Protein AF-A0A5N6P487-F1 (afdb_monomer_lite)

InterPro domains:
  IPR011032 GroES-like superfamily [SSF50129] (4-76)
  IPR041694 Oxidoreductase, N-terminal domain [PF16884] (7-76)
  IPR045010 Medium-chain dehydrogenase/reductase [PTHR43205] (4-76)

Foldseek 3Di:
DDKDWDWDWFQAAQDDDDDDPVRIDTDGPDIDDPDDPPPDPDDDDDDPDDDDDPVLNVLSHQDDPDPDHHDDGPDDDDPD

Structure (mmCIF, N/CA/C/O backbone):
data_AF-A0A5N6P487-F1
#
_entry.id   AF-A0A5N6P487-F1
#
loop_
_atom_site.group_PDB
_atom_site.id
_atom_site.type_symbol
_atom_site.label_atom_id
_atom_site.label_alt_id
_atom_site.label_comp_id
_atom_site.label_asym_id
_atom_site.label_entity_id
_atom_site.label_seq_id
_atom_site.pdbx_PDB_ins_code
_atom_site.Cartn_x
_atom_site.Cartn_y
_atom_site.Cartn_z
_atom_site.occupancy
_atom_site.B_iso_or_equiv
_atom_site.auth_seq_id
_atom_site.auth_comp_id
_atom_site.auth_asym_id
_atom_site.auth_atom_id
_atom_site.pdbx_PDB_model_num
ATOM 1 N N . MET A 1 1 ? -12.286 12.506 21.513 1.00 62.75 1 MET A N 1
ATOM 2 C CA . MET A 1 1 ? -11.941 12.325 20.085 1.00 62.75 1 MET A CA 1
ATOM 3 C C . MET A 1 1 ? -10.964 11.168 19.997 1.00 62.75 1 MET A C 1
ATOM 5 O O . MET A 1 1 ? -10.073 11.115 20.836 1.00 62.75 1 MET A O 1
ATOM 9 N N . ALA A 1 2 ? -11.170 10.216 19.087 1.00 87.19 2 ALA A N 1
ATOM 10 C CA . ALA A 1 2 ? -10.318 9.033 18.986 1.00 87.19 2 ALA A CA 1
ATOM 11 C C . ALA A 1 2 ? -9.280 9.240 17.877 1.00 87.19 2 ALA A C 1
ATOM 13 O O . ALA A 1 2 ? -9.617 9.251 16.695 1.00 87.19 2 ALA A O 1
ATOM 14 N N . GLU A 1 3 ? -8.029 9.430 18.281 1.00 94.38 3 GLU A N 1
ATOM 15 C CA . GLU A 1 3 ? -6.873 9.379 17.393 1.00 94.38 3 GLU A CA 1
ATOM 16 C C . GLU A 1 3 ? -6.224 8.002 17.526 1.00 94.38 3 GLU A C 1
ATOM 18 O O . GLU A 1 3 ? -6.031 7.493 18.633 1.00 94.38 3 GLU A O 1
ATOM 23 N N . VAL A 1 4 ? -5.916 7.374 16.395 1.00 95.88 4 VAL A N 1
ATOM 24 C CA . VAL A 1 4 ? -5.332 6.029 16.364 1.00 95.88 4 VAL A CA 1
ATOM 25 C C . VAL A 1 4 ? -4.114 5.989 15.457 1.00 95.88 4 VAL A C 1
ATOM 27 O O . VAL A 1 4 ? -3.989 6.787 14.531 1.00 95.88 4 VAL A O 1
ATOM 30 N N . LYS A 1 5 ? -3.212 5.031 15.696 1.00 96.75 5 LYS A N 1
ATOM 31 C CA . LYS A 1 5 ? -2.075 4.786 14.799 1.00 96.75 5 LYS A CA 1
ATOM 32 C C . LYS A 1 5 ? -2.570 4.307 13.435 1.00 96.75 5 LYS A C 1
ATOM 34 O O . LYS A 1 5 ? -3.358 3.365 13.361 1.00 96.75 5 LYS A O 1
ATOM 39 N N . ASN A 1 6 ? -2.039 4.897 12.373 1.00 95.94 6 ASN A N 1
ATOM 40 C CA . ASN A 1 6 ? -2.331 4.554 10.988 1.00 95.94 6 ASN A CA 1
ATOM 41 C C . ASN A 1 6 ? -1.031 4.167 10.285 1.00 95.94 6 ASN A C 1
ATOM 43 O O . ASN A 1 6 ? -0.268 5.044 9.898 1.00 95.94 6 ASN A O 1
ATOM 47 N N . LYS A 1 7 ? -0.743 2.869 10.156 1.00 96.25 7 LYS A N 1
ATOM 48 C CA . LYS A 1 7 ? 0.473 2.410 9.470 1.00 96.25 7 LYS A CA 1
ATOM 49 C C . LYS A 1 7 ? 0.308 2.561 7.961 1.00 96.25 7 LYS A C 1
ATOM 51 O O . LYS A 1 7 ? -0.749 2.233 7.432 1.00 96.25 7 LYS A O 1
ATOM 56 N N . GLN A 1 8 ? 1.355 3.005 7.278 1.00 96.00 8 GLN A N 1
ATOM 57 C CA . GLN A 1 8 ? 1.313 3.313 5.849 1.00 96.00 8 GLN A CA 1
ATOM 58 C C . GLN A 1 8 ? 2.473 2.636 5.119 1.00 96.00 8 GLN A C 1
ATOM 60 O O . GLN A 1 8 ? 3.575 2.545 5.659 1.00 96.00 8 GLN A O 1
ATOM 65 N N . ILE A 1 9 ? 2.219 2.178 3.892 1.00 95.81 9 ILE A N 1
ATOM 66 C CA . ILE A 1 9 ? 3.255 1.771 2.939 1.00 95.81 9 ILE A CA 1
ATOM 67 C C . ILE A 1 9 ? 3.348 2.871 1.886 1.00 95.81 9 ILE A C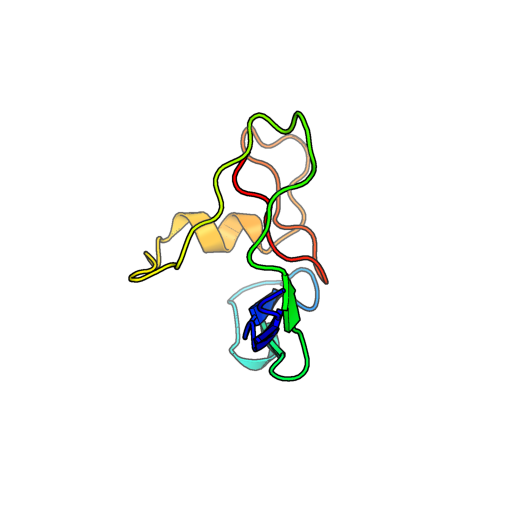 1
ATOM 69 O O . ILE A 1 9 ? 2.369 3.145 1.197 1.00 95.81 9 ILE A O 1
ATOM 73 N N . ILE A 1 10 ? 4.509 3.514 1.793 1.00 96.31 10 ILE A N 1
ATOM 74 C CA . ILE A 1 10 ? 4.733 4.674 0.925 1.00 96.31 10 ILE A CA 1
ATOM 75 C C . ILE A 1 10 ? 5.751 4.316 -0.153 1.00 96.31 10 ILE A C 1
ATOM 77 O O . ILE A 1 10 ? 6.825 3.799 0.154 1.00 96.31 10 ILE A O 1
ATOM 81 N N . LEU A 1 11 ? 5.445 4.636 -1.410 1.00 96.94 11 LEU A N 1
ATOM 82 C CA . LEU A 1 11 ? 6.421 4.603 -2.498 1.00 96.94 11 LEU A CA 1
ATOM 83 C C . LEU A 1 11 ? 7.422 5.748 -2.305 1.00 96.94 11 LEU A C 1
ATOM 85 O O . LEU A 1 11 ? 7.025 6.909 -2.322 1.00 96.94 11 LEU A O 1
ATOM 89 N N . LYS A 1 12 ? 8.712 5.459 -2.119 1.00 96.56 12 LYS A N 1
ATOM 90 C CA . LYS A 1 12 ? 9.706 6.502 -1.796 1.00 96.56 12 LYS A CA 1
ATOM 91 C C . LYS A 1 12 ? 10.106 7.363 -2.991 1.00 96.56 12 LYS A C 1
ATOM 93 O O . LYS A 1 12 ? 10.417 8.534 -2.823 1.00 96.56 12 LYS A O 1
ATOM 98 N N . HIS A 1 13 ? 10.167 6.759 -4.168 1.00 96.19 13 HIS A N 1
ATOM 99 C CA . HIS A 1 13 ? 10.629 7.371 -5.410 1.00 96.19 13 HIS A CA 1
ATOM 100 C C . HIS A 1 13 ? 10.068 6.577 -6.589 1.00 96.19 13 HIS A C 1
ATOM 102 O O . HIS A 1 13 ? 9.638 5.436 -6.413 1.00 96.19 13 HIS A O 1
ATOM 108 N N . TYR A 1 14 ? 10.074 7.167 -7.783 1.00 96.81 14 TYR A N 1
ATOM 109 C CA . TYR A 1 14 ? 9.759 6.416 -8.992 1.00 96.81 14 TYR A CA 1
ATOM 110 C C . TYR A 1 14 ? 10.792 5.316 -9.229 1.00 96.81 14 TYR A C 1
ATOM 112 O O . TYR A 1 14 ? 11.994 5.534 -9.057 1.00 96.81 14 TYR A O 1
ATOM 120 N N . ILE A 1 15 ? 10.321 4.140 -9.636 1.00 95.62 15 ILE A N 1
ATOM 121 C CA . ILE A 1 15 ? 11.187 2.988 -9.883 1.00 95.62 15 ILE A CA 1
ATOM 122 C C . ILE A 1 15 ? 11.623 2.927 -11.347 1.00 95.62 15 ILE A C 1
ATOM 124 O O . ILE A 1 15 ? 10.850 3.232 -12.259 1.00 95.62 15 ILE A O 1
ATOM 128 N N . ASN A 1 16 ? 12.841 2.42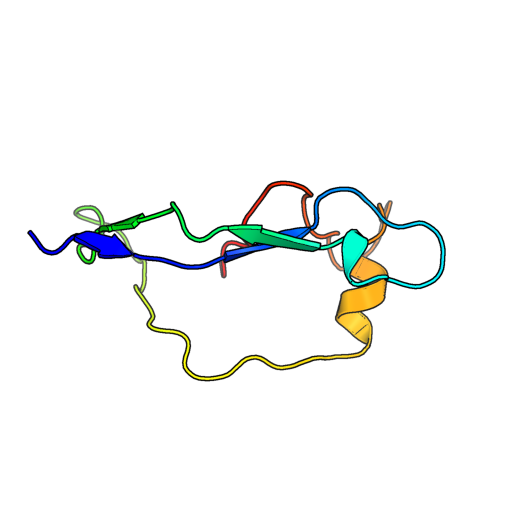9 -11.562 1.00 91.94 16 ASN A N 1
ATOM 129 C CA . ASN A 1 16 ? 13.349 2.022 -12.868 1.00 91.94 16 ASN A CA 1
ATOM 130 C C . ASN A 1 16 ? 13.537 0.500 -12.887 1.00 91.94 16 ASN A C 1
ATOM 132 O O . ASN A 1 16 ? 14.309 -0.051 -12.102 1.00 91.94 16 ASN A O 1
ATOM 136 N N . GLY A 1 17 ? 12.842 -0.187 -13.797 1.00 91.06 17 GLY A N 1
ATOM 137 C CA . GLY A 1 17 ? 12.903 -1.644 -13.915 1.00 91.06 17 GLY A CA 1
ATOM 138 C C . GLY A 1 17 ? 11.912 -2.368 -13.000 1.00 91.06 17 GLY A C 1
ATOM 139 O O . GLY A 1 17 ? 10.710 -2.090 -13.043 1.00 91.06 17 GLY A O 1
ATOM 140 N N . SER A 1 18 ? 12.389 -3.368 -12.260 1.00 93.69 18 SER A N 1
ATOM 141 C CA . SER A 1 18 ? 11.558 -4.197 -11.376 1.00 93.69 18 SER A CA 1
ATOM 142 C C . SER A 1 18 ? 11.491 -3.609 -9.962 1.00 93.69 18 SER A C 1
ATOM 144 O O . SER A 1 18 ? 12.532 -3.182 -9.459 1.00 93.69 18 SER A O 1
ATOM 146 N N . PRO A 1 19 ? 10.313 -3.621 -9.306 1.00 95.56 19 PRO A N 1
ATOM 147 C CA . PRO A 1 19 ? 10.160 -3.104 -7.950 1.00 95.56 19 PRO A CA 1
ATOM 148 C C . PRO A 1 19 ? 10.946 -3.943 -6.942 1.00 95.56 19 PRO A C 1
ATOM 150 O O . PRO A 1 19 ? 11.025 -5.170 -7.054 1.00 95.56 19 PRO A O 1
ATOM 153 N N . LYS A 1 20 ? 11.485 -3.278 -5.926 1.00 96.75 20 LYS A N 1
ATOM 154 C CA . LYS A 1 20 ? 12.157 -3.878 -4.774 1.00 96.75 20 LYS A CA 1
ATOM 155 C C . LYS A 1 20 ? 11.428 -3.489 -3.496 1.00 96.75 20 LYS A C 1
ATOM 157 O O . LYS A 1 20 ? 10.810 -2.432 -3.408 1.00 96.75 20 LYS A O 1
ATOM 162 N N . GLU A 1 21 ? 11.568 -4.308 -2.457 1.00 96.81 21 GLU A N 1
ATOM 163 C CA . GLU A 1 21 ? 11.054 -3.967 -1.124 1.00 96.81 21 GLU A CA 1
ATOM 164 C C . GLU A 1 21 ? 11.623 -2.629 -0.630 1.00 96.81 21 GLU A C 1
ATOM 166 O O . GLU A 1 21 ? 10.902 -1.801 -0.078 1.00 96.81 21 GLU A O 1
ATOM 171 N N . SER A 1 22 ? 12.896 -2.366 -0.943 1.00 96.75 22 SER A N 1
ATOM 172 C CA . SER A 1 22 ? 13.580 -1.113 -0.635 1.00 96.75 22 SER A CA 1
ATOM 173 C C . SER A 1 22 ? 12.998 0.115 -1.327 1.00 96.75 22 SER A C 1
ATOM 175 O O . SER A 1 22 ? 13.434 1.212 -0.998 1.00 96.75 22 SER A O 1
ATOM 177 N N . ASP A 1 23 ? 12.080 -0.017 -2.281 1.00 97.19 23 ASP A N 1
ATOM 178 C CA . ASP A 1 23 ? 11.435 1.127 -2.938 1.00 97.19 23 ASP A CA 1
ATOM 179 C C . ASP A 1 23 ? 10.230 1.623 -2.129 1.00 97.19 23 ASP A C 1
ATOM 181 O O . ASP A 1 23 ? 9.788 2.765 -2.281 1.00 97.19 23 ASP A O 1
ATOM 185 N N . MET A 1 24 ? 9.752 0.791 -1.204 1.00 96.31 24 MET A N 1
ATOM 186 C CA . MET A 1 24 ? 8.652 1.074 -0.296 1.00 96.31 24 MET A CA 1
ATOM 187 C C . MET A 1 24 ? 9.170 1.418 1.105 1.00 96.31 24 MET A C 1
ATOM 189 O O . MET A 1 24 ? 10.258 1.015 1.522 1.00 96.31 24 MET A O 1
ATOM 193 N N . LEU A 1 25 ? 8.389 2.202 1.842 1.00 96.88 25 LEU A N 1
ATOM 194 C CA . LEU A 1 25 ? 8.660 2.587 3.222 1.00 96.88 25 LEU A CA 1
ATOM 195 C C . LEU A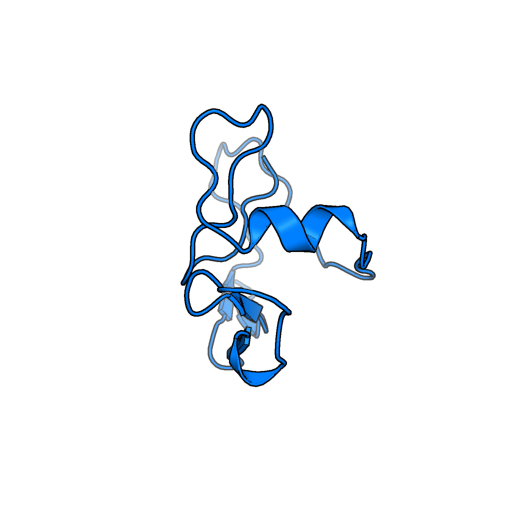 1 25 ? 7.466 2.241 4.102 1.00 96.88 25 LEU A C 1
ATOM 197 O O . LEU A 1 25 ? 6.365 2.731 3.863 1.00 96.88 25 LEU A O 1
ATOM 201 N N . LEU A 1 26 ? 7.706 1.455 5.152 1.00 96.81 26 LEU A N 1
ATOM 202 C CA . LEU A 1 26 ? 6.741 1.261 6.227 1.00 96.81 26 LEU A CA 1
ATOM 203 C C . LEU A 1 26 ? 6.851 2.414 7.230 1.00 96.81 26 LEU A C 1
ATOM 205 O O . LEU A 1 26 ? 7.833 2.523 7.963 1.00 96.81 26 LEU A O 1
ATOM 209 N N . VAL A 1 27 ? 5.816 3.246 7.295 1.00 96.69 27 VAL A N 1
ATOM 210 C CA . VAL A 1 27 ? 5.685 4.316 8.288 1.00 96.69 27 VAL A CA 1
ATOM 211 C C . VAL A 1 27 ? 4.728 3.863 9.386 1.00 96.69 27 VAL A C 1
ATOM 213 O O . VAL A 1 27 ? 3.587 3.487 9.119 1.00 96.69 27 VAL A O 1
ATOM 216 N N . THR A 1 28 ? 5.188 3.879 10.639 1.00 96.19 28 THR A N 1
ATOM 217 C CA . THR A 1 28 ? 4.397 3.446 11.810 1.00 96.19 28 THR A CA 1
ATOM 218 C C . THR A 1 28 ? 4.109 4.558 12.815 1.00 96.19 28 THR A C 1
ATOM 220 O O . THR A 1 28 ? 3.416 4.315 13.804 1.00 96.19 28 THR A O 1
ATOM 223 N N . SER A 1 29 ? 4.688 5.742 12.611 1.00 94.81 29 SER A N 1
ATOM 224 C CA . SER A 1 29 ? 4.565 6.909 13.494 1.00 94.81 29 SER A CA 1
ATOM 225 C C . SER A 1 29 ? 3.330 7.761 13.206 1.00 94.81 29 SER A C 1
ATOM 227 O O . SER A 1 29 ? 2.958 8.580 14.038 1.00 94.81 29 SER A O 1
ATOM 229 N N . THR A 1 30 ? 2.688 7.568 12.056 1.00 94.25 30 THR A N 1
ATOM 230 C CA . THR A 1 30 ? 1.511 8.318 11.618 1.00 94.25 30 THR A CA 1
ATOM 231 C C . THR A 1 30 ? 0.261 7.953 12.415 1.00 94.25 30 THR A C 1
ATOM 233 O O . THR A 1 30 ? 0.037 6.791 12.773 1.00 94.25 30 THR A O 1
ATOM 236 N N . SER A 1 31 ? -0.581 8.952 12.659 1.00 94.75 31 SER A N 1
ATOM 237 C CA . SER A 1 31 ? -1.884 8.829 13.307 1.00 94.75 31 SER A CA 1
ATOM 238 C C . SER A 1 31 ? -2.994 9.397 12.422 1.00 94.75 31 SER A C 1
ATOM 240 O O . SER A 1 31 ? -2.740 10.139 11.473 1.00 94.75 31 SER A O 1
ATOM 242 N N . ILE A 1 32 ? -4.233 8.991 12.690 1.00 93.94 32 ILE A N 1
ATOM 243 C CA . ILE A 1 32 ? -5.429 9.489 12.006 1.00 93.94 32 ILE A CA 1
ATOM 244 C C . ILE A 1 32 ? -6.529 9.787 13.023 1.00 93.94 32 ILE A C 1
ATOM 246 O O . ILE A 1 32 ? -6.731 9.029 13.977 1.00 93.94 32 ILE A O 1
ATOM 250 N N . ASN A 1 33 ? -7.247 10.888 12.803 1.00 93.38 33 ASN A N 1
ATOM 251 C CA . ASN A 1 33 ? -8.462 11.208 13.539 1.00 93.38 33 ASN A CA 1
ATOM 252 C C . ASN A 1 33 ? -9.635 10.420 12.944 1.00 93.38 33 ASN A C 1
ATOM 254 O O . ASN A 1 33 ? -9.832 10.426 11.731 1.00 93.38 33 ASN A O 1
ATOM 258 N N . LEU A 1 34 ? -10.409 9.744 13.794 1.00 93.25 34 LEU A N 1
ATOM 259 C CA . LEU A 1 34 ? -11.547 8.943 13.340 1.00 93.25 34 LEU A CA 1
ATOM 260 C C . LEU A 1 34 ? -12.811 9.758 13.017 1.00 93.25 34 LEU A C 1
ATOM 262 O O . LEU A 1 34 ? -13.821 9.185 12.616 1.00 93.25 34 LEU A O 1
ATOM 266 N N . ASN A 1 35 ? -12.759 11.079 13.170 1.00 90.38 35 ASN A N 1
ATOM 267 C CA . ASN A 1 35 ? -13.828 11.982 12.775 1.00 90.38 35 ASN A CA 1
ATOM 268 C C . ASN A 1 35 ? -13.515 12.617 11.423 1.00 90.38 35 ASN A C 1
ATOM 270 O O . ASN A 1 35 ? -12.417 13.125 11.192 1.00 90.38 35 ASN A O 1
ATOM 274 N N . LEU A 1 36 ? -14.517 12.631 10.554 1.00 89.31 36 LEU A N 1
ATOM 275 C CA . LEU A 1 36 ? -14.459 13.373 9.306 1.00 89.31 36 LEU A CA 1
ATOM 276 C C . LEU A 1 36 ? -14.680 14.876 9.555 1.00 89.31 36 LEU A C 1
ATOM 278 O O . LEU A 1 36 ? -15.381 15.232 10.507 1.00 89.31 36 LEU A O 1
ATOM 282 N N . PRO A 1 37 ? -14.122 15.763 8.709 1.00 87.06 37 PRO A N 1
ATOM 283 C CA . PRO A 1 37 ? -14.447 17.184 8.747 1.00 87.06 37 PRO A CA 1
ATOM 284 C C . PRO A 1 37 ? -15.954 17.417 8.596 1.00 87.06 37 PRO A C 1
ATOM 286 O O . PRO A 1 37 ? -16.623 16.716 7.824 1.00 87.06 37 PRO A O 1
ATOM 289 N N . GLU A 1 38 ? -16.475 18.419 9.308 1.00 85.06 38 GLU A N 1
ATOM 290 C CA . GLU A 1 38 ? -17.868 18.845 9.169 1.00 85.06 38 GLU A CA 1
ATOM 291 C C . GLU A 1 38 ? -18.164 19.213 7.708 1.00 85.06 38 GLU A C 1
ATOM 293 O O . GLU A 1 38 ? -17.345 19.837 7.033 1.00 85.06 38 GLU A O 1
ATOM 298 N N . ALA A 1 39 ? -19.327 18.782 7.214 1.00 83.00 39 ALA A N 1
ATOM 299 C CA . ALA A 1 39 ? -19.761 18.944 5.824 1.00 83.00 39 ALA A CA 1
ATOM 300 C C . ALA A 1 39 ? -18.887 18.255 4.749 1.00 83.00 39 ALA A C 1
ATOM 302 O O . ALA A 1 39 ? -18.981 18.597 3.570 1.00 83.00 39 ALA A O 1
ATOM 303 N N . SER A 1 40 ? -18.071 17.255 5.107 1.00 85.25 40 SER A N 1
ATOM 304 C CA . SER A 1 40 ? -17.405 16.417 4.100 1.00 85.25 40 SER A CA 1
ATOM 305 C C . SER A 1 40 ? -18.332 15.321 3.556 1.00 85.25 40 SER A C 1
ATOM 307 O O . SER A 1 40 ? -18.986 14.608 4.312 1.00 85.25 40 SER A O 1
ATOM 309 N N . ASN A 1 41 ? -18.330 15.130 2.234 1.00 88.88 41 ASN A N 1
ATOM 310 C CA . ASN A 1 41 ? -18.951 13.975 1.567 1.00 88.88 41 ASN A CA 1
ATOM 311 C C . ASN A 1 41 ? -17.993 12.766 1.509 1.00 88.88 41 ASN A C 1
ATOM 313 O O . ASN A 1 41 ? -18.007 11.995 0.552 1.00 88.88 41 ASN A O 1
ATOM 317 N N . ALA A 1 42 ? -17.105 12.635 2.497 1.00 89.56 42 ALA A N 1
ATOM 318 C CA . ALA A 1 42 ? -16.077 11.601 2.532 1.00 89.56 42 ALA A CA 1
ATOM 319 C C . ALA A 1 42 ? -16.537 10.376 3.333 1.00 89.56 42 ALA A C 1
ATOM 321 O O . ALA A 1 42 ? -17.458 10.446 4.146 1.00 89.56 42 ALA A O 1
ATOM 322 N N . VAL A 1 43 ? -15.854 9.249 3.136 1.00 90.94 43 VAL A N 1
ATOM 323 C CA . VAL A 1 43 ? -16.027 8.044 3.952 1.00 90.94 43 VAL A CA 1
ATOM 324 C C . VAL A 1 43 ? -14.694 7.703 4.600 1.00 90.94 43 VAL A C 1
ATOM 326 O O . VAL A 1 43 ? -13.676 7.595 3.920 1.00 90.94 43 VAL A O 1
ATOM 329 N N . LEU A 1 44 ? -14.697 7.508 5.919 1.00 92.38 44 LEU A N 1
ATOM 330 C CA . LEU A 1 44 ? -13.540 6.986 6.634 1.00 92.38 44 LEU A CA 1
ATOM 331 C C . LEU A 1 44 ? -13.616 5.460 6.691 1.00 92.38 44 LEU A C 1
ATOM 333 O O . LEU A 1 44 ? -14.575 4.898 7.220 1.00 92.38 44 LEU A O 1
ATOM 337 N N . LEU A 1 45 ? -12.587 4.791 6.175 1.00 93.69 45 LEU A N 1
ATOM 338 C CA . LEU A 1 45 ? -12.537 3.335 6.091 1.00 93.69 45 LEU A CA 1
ATOM 339 C C . LEU A 1 45 ? -11.437 2.751 6.974 1.00 93.69 45 LEU A C 1
ATOM 341 O O . LEU A 1 45 ? -10.349 3.307 7.120 1.00 93.69 45 LEU A O 1
ATOM 345 N N . LYS A 1 46 ? -11.713 1.558 7.503 1.00 94.81 46 LYS A N 1
ATOM 346 C CA . LYS A 1 46 ? -10.694 0.648 8.021 1.00 94.81 46 LYS A CA 1
ATOM 347 C C . LYS A 1 46 ? -10.433 -0.413 6.958 1.00 94.81 46 LYS A C 1
ATOM 349 O O . LYS A 1 46 ? -11.238 -1.325 6.793 1.00 94.81 46 LYS A O 1
ATOM 354 N N . ASN A 1 47 ? -9.312 -0.295 6.254 1.00 94.81 47 ASN A N 1
ATOM 355 C CA . ASN A 1 47 ? -8.943 -1.249 5.209 1.00 94.81 47 ASN A CA 1
ATOM 356 C C . ASN A 1 47 ? -8.698 -2.634 5.828 1.00 94.81 47 ASN A C 1
ATOM 358 O O . ASN A 1 47 ? -7.881 -2.773 6.739 1.00 94.81 47 ASN A O 1
ATOM 362 N N . LEU A 1 48 ? -9.429 -3.644 5.350 1.00 96.88 48 LEU A N 1
ATOM 363 C CA . LEU A 1 48 ? -9.329 -5.026 5.840 1.00 96.88 48 LEU A CA 1
ATOM 364 C C . LEU A 1 48 ? -8.437 -5.887 4.941 1.00 96.88 48 LEU A C 1
ATOM 366 O O . LEU A 1 48 ? -7.699 -6.735 5.434 1.00 96.88 48 LEU A O 1
ATOM 370 N N . TYR A 1 49 ? -8.495 -5.637 3.632 1.00 96.44 49 TYR A N 1
ATOM 371 C CA . TYR A 1 49 ? -7.774 -6.378 2.605 1.00 96.44 49 TYR A CA 1
ATOM 372 C C . TYR A 1 49 ? -7.278 -5.415 1.525 1.00 96.44 49 TYR A C 1
ATOM 374 O O . TYR A 1 49 ? -7.879 -4.363 1.306 1.00 96.44 49 TYR A O 1
ATOM 382 N N . LEU A 1 50 ? -6.186 -5.786 0.860 1.00 95.44 50 LEU A N 1
ATOM 383 C CA . LEU A 1 50 ? -5.591 -5.058 -0.259 1.00 95.44 50 LEU A CA 1
ATOM 384 C C . LEU A 1 50 ? -5.332 -6.054 -1.390 1.00 95.44 50 LEU A C 1
ATOM 386 O O . LEU A 1 50 ? -4.862 -7.162 -1.125 1.00 95.44 50 LEU A O 1
ATOM 390 N N . SER A 1 51 ? -5.637 -5.672 -2.630 1.00 95.69 51 SER A N 1
ATOM 391 C CA . SER A 1 51 ? -5.227 -6.437 -3.806 1.00 95.69 51 SER A CA 1
ATOM 392 C C . SER A 1 51 ? -3.800 -6.067 -4.213 1.00 95.69 51 SER A C 1
ATOM 394 O O . SER A 1 51 ? -3.351 -4.936 -4.022 1.00 95.69 51 SER A O 1
ATOM 396 N N . CYS A 1 52 ? -3.088 -7.038 -4.782 1.00 95.00 52 CYS A N 1
ATOM 397 C CA . CYS A 1 52 ? -1.791 -6.835 -5.419 1.00 95.00 52 CYS A CA 1
ATOM 398 C C . CYS A 1 52 ? -1.951 -7.143 -6.905 1.00 95.00 52 CYS A C 1
ATOM 400 O O . CYS A 1 52 ? -1.771 -8.285 -7.328 1.00 95.00 52 CYS A O 1
ATOM 402 N N . ASP A 1 53 ? -2.314 -6.134 -7.690 1.00 94.94 53 ASP A N 1
ATOM 403 C CA . ASP A 1 53 ? -2.629 -6.320 -9.104 1.00 94.94 53 ASP A CA 1
ATOM 404 C C . ASP A 1 53 ? -1.438 -5.946 -10.005 1.00 94.94 53 ASP A C 1
ATOM 406 O O . ASP A 1 53 ? -0.772 -4.936 -9.755 1.00 94.94 53 ASP A O 1
ATOM 410 N N . PRO A 1 54 ? -1.177 -6.685 -11.104 1.00 93.62 54 PRO A N 1
ATOM 411 C CA . PRO A 1 54 ? -0.029 -6.425 -11.978 1.00 93.62 54 PRO A CA 1
ATOM 412 C C . PRO A 1 54 ? 0.051 -4.99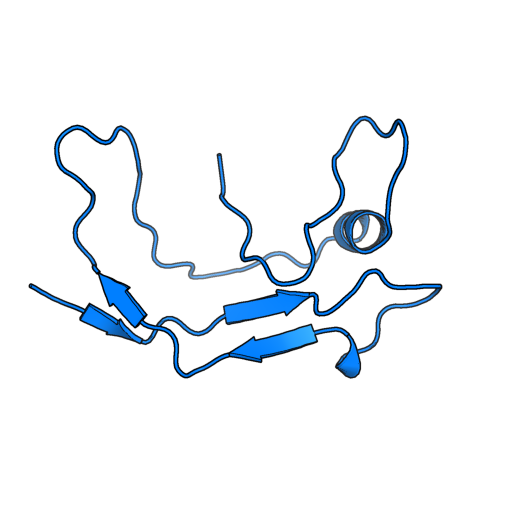2 -12.525 1.00 93.62 54 PRO A C 1
ATOM 414 O O . PRO A 1 54 ? 1.148 -4.467 -12.720 1.00 93.62 54 PRO A O 1
ATOM 417 N N . TYR A 1 55 ? -1.097 -4.337 -12.739 1.00 91.31 55 TYR A N 1
ATOM 418 C CA . TYR A 1 55 ? -1.146 -2.963 -13.251 1.00 91.31 55 TYR A CA 1
ATOM 419 C C . TYR A 1 55 ? -0.529 -1.943 -12.280 1.00 91.31 55 TYR A C 1
ATOM 421 O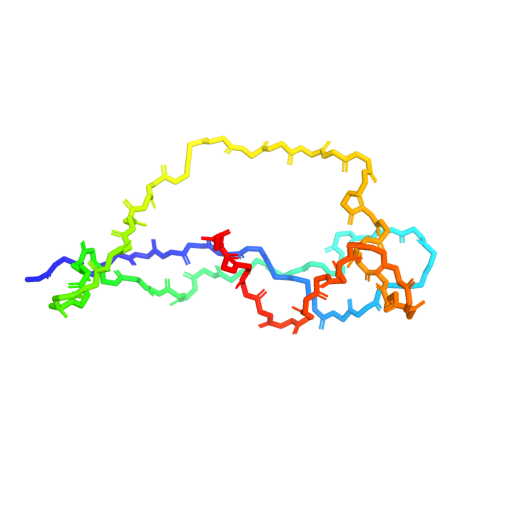 O . TYR A 1 55 ? -0.076 -0.887 -12.711 1.00 91.31 55 TYR A O 1
ATOM 429 N N . MET A 1 56 ? -0.465 -2.239 -10.977 1.00 93.75 56 MET A N 1
ATOM 430 C CA . MET A 1 56 ? 0.101 -1.315 -9.989 1.00 93.75 56 MET A CA 1
ATOM 431 C C . MET A 1 56 ? 1.577 -1.023 -10.272 1.00 93.75 56 MET A C 1
ATOM 433 O O . MET A 1 56 ? 2.041 0.083 -10.009 1.00 93.75 56 MET A O 1
ATOM 437 N N . ARG A 1 57 ? 2.305 -1.974 -10.872 1.00 94.25 57 ARG A N 1
ATOM 438 C CA . ARG A 1 57 ? 3.723 -1.808 -11.211 1.00 94.25 57 ARG A CA 1
ATOM 439 C C . ARG A 1 57 ? 3.954 -0.656 -12.181 1.00 94.25 57 ARG A C 1
ATOM 441 O O . ARG A 1 57 ? 4.900 0.097 -11.982 1.00 94.25 57 ARG A O 1
ATOM 448 N N . SER A 1 58 ? 3.143 -0.516 -13.234 1.00 93.06 58 SER A N 1
ATOM 449 C CA . SER A 1 58 ? 3.353 0.561 -14.217 1.00 93.06 58 SER A CA 1
ATOM 450 C C . SER A 1 58 ? 3.131 1.939 -13.599 1.00 93.06 58 SER A C 1
ATOM 452 O O . SER A 1 58 ? 3.794 2.892 -13.991 1.00 93.06 58 SER A O 1
ATOM 454 N N . ARG A 1 59 ? 2.268 2.029 -12.582 1.00 94.19 59 ARG A N 1
ATOM 455 C CA . ARG A 1 59 ? 2.008 3.263 -11.833 1.00 94.19 59 ARG A CA 1
ATOM 456 C C . ARG A 1 59 ? 3.140 3.648 -10.875 1.00 94.19 59 ARG A C 1
ATOM 458 O O . ARG A 1 59 ? 3.117 4.751 -10.348 1.00 94.19 59 ARG A O 1
ATOM 465 N N . MET A 1 60 ? 4.121 2.777 -10.624 1.00 95.69 60 MET A N 1
ATOM 466 C CA . MET A 1 60 ? 5.291 3.098 -9.789 1.00 95.69 60 MET A CA 1
ATOM 467 C C . MET A 1 60 ? 6.404 3.828 -10.562 1.00 95.69 60 MET A C 1
ATOM 469 O O . MET A 1 60 ? 7.397 4.236 -9.960 1.00 95.69 60 MET A O 1
ATOM 473 N N . THR A 1 61 ? 6.264 3.983 -11.877 1.00 94.88 61 THR A N 1
ATOM 474 C CA . THR A 1 61 ? 7.159 4.768 -12.738 1.00 94.88 61 THR A CA 1
ATOM 475 C C . THR A 1 61 ? 6.449 6.054 -13.156 1.00 94.88 61 THR A C 1
ATOM 477 O O . THR A 1 61 ? 5.223 6.113 -13.141 1.00 94.88 61 THR A O 1
ATOM 480 N N . GLU A 1 62 ? 7.204 7.084 -13.528 1.00 93.19 62 GLU A N 1
ATOM 481 C CA . GLU A 1 62 ? 6.642 8.327 -14.051 1.00 93.19 62 GLU A CA 1
ATOM 482 C C . GLU A 1 62 ? 6.067 8.111 -15.462 1.00 93.19 62 GLU A C 1
ATOM 484 O O . GLU A 1 62 ? 6.788 8.038 -16.458 1.00 93.19 62 GLU A O 1
ATOM 489 N N . LEU A 1 63 ? 4.748 7.955 -15.537 1.00 89.88 63 LEU A N 1
ATOM 490 C CA . LEU A 1 63 ? 3.992 7.862 -16.781 1.00 89.88 63 LEU A CA 1
ATOM 491 C C . LEU A 1 63 ? 3.717 9.261 -17.342 1.00 89.88 63 LEU A C 1
ATOM 493 O O . LEU A 1 63 ? 3.178 10.121 -16.649 1.00 89.88 63 LEU A O 1
ATOM 497 N N . VAL A 1 64 ? 4.008 9.453 -18.630 1.00 86.94 64 VAL A N 1
ATOM 498 C CA . VAL A 1 64 ? 3.677 10.672 -19.383 1.00 86.94 64 VAL A CA 1
ATOM 499 C C . VAL A 1 64 ? 2.640 10.320 -20.450 1.00 86.94 64 VAL A C 1
ATOM 501 O O . VAL A 1 64 ? 2.886 9.454 -21.286 1.00 86.94 64 VAL A O 1
ATOM 504 N N . GLY A 1 65 ? 1.472 10.971 -20.419 1.00 83.81 65 GLY A N 1
ATOM 505 C CA . GLY A 1 65 ? 0.407 10.776 -21.418 1.00 83.81 65 GLY A CA 1
ATOM 506 C C . GLY A 1 65 ? -0.375 9.456 -21.311 1.00 83.81 65 GLY A C 1
ATOM 507 O O . GLY A 1 65 ? -1.013 9.045 -22.277 1.00 83.81 65 GLY A O 1
ATOM 508 N N . SER A 1 66 ? -0.320 8.777 -20.161 1.00 86.62 66 SER A N 1
ATOM 509 C CA . SER A 1 66 ? -1.112 7.571 -19.877 1.00 86.62 66 SER A CA 1
ATOM 510 C C . SER A 1 66 ? -2.552 7.928 -19.490 1.00 86.62 66 SER A C 1
ATOM 512 O O . SER A 1 66 ? -2.790 8.961 -18.876 1.00 86.62 66 SER A O 1
ATOM 514 N N . TYR A 1 67 ? -3.511 7.046 -19.794 1.00 86.50 67 TYR A N 1
ATOM 515 C CA . TYR A 1 67 ? -4.900 7.165 -19.316 1.00 86.50 67 TYR A CA 1
ATOM 516 C C . TYR A 1 67 ? -5.023 6.992 -17.789 1.00 86.50 67 TYR A C 1
ATOM 518 O O . TYR A 1 67 ? -5.990 7.445 -17.185 1.00 86.50 67 TYR A O 1
ATOM 526 N N . ILE A 1 68 ? -4.053 6.317 -17.164 1.00 88.06 68 ILE A N 1
ATOM 527 C CA . ILE A 1 68 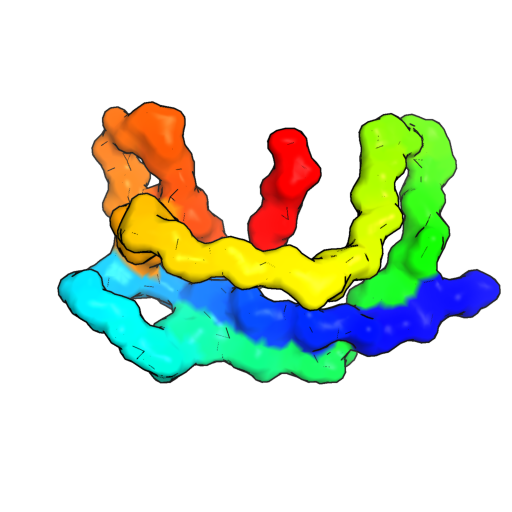? -3.977 6.134 -15.711 1.00 88.06 68 ILE A CA 1
ATOM 528 C C . ILE A 1 68 ? -2.754 6.876 -15.184 1.00 88.06 68 ILE A C 1
ATOM 530 O O . ILE A 1 68 ? -1.642 6.645 -15.671 1.00 88.06 68 ILE A O 1
ATOM 534 N N . ASP A 1 69 ? -2.964 7.688 -14.150 1.00 91.69 69 ASP A N 1
ATOM 535 C CA . ASP A 1 69 ? -1.911 8.449 -13.486 1.00 91.69 69 ASP A CA 1
ATOM 536 C C . ASP A 1 69 ? -0.969 7.568 -12.663 1.00 91.69 69 ASP A C 1
ATOM 538 O O . ASP A 1 69 ? -1.372 6.582 -12.030 1.00 91.69 69 ASP A O 1
ATOM 542 N N . SER A 1 70 ? 0.295 7.977 -12.613 1.00 94.00 70 SER A N 1
ATOM 543 C CA . SER A 1 70 ? 1.309 7.398 -11.729 1.00 94.00 70 SER A CA 1
ATOM 544 C C . SER A 1 70 ? 0.945 7.607 -10.258 1.00 94.00 70 SER A C 1
ATOM 546 O O . SER A 1 70 ? 0.262 8.563 -9.893 1.00 94.00 70 SER A O 1
ATOM 548 N N . PHE A 1 71 ? 1.431 6.733 -9.383 1.00 93.69 71 PHE A N 1
ATOM 549 C CA . PHE A 1 71 ? 1.439 7.010 -7.953 1.00 93.69 71 PHE A CA 1
ATOM 550 C C . PHE A 1 71 ? 2.393 8.163 -7.662 1.00 93.69 71 PHE A C 1
ATOM 552 O O . PHE A 1 71 ? 3.507 8.177 -8.173 1.00 93.69 71 PHE A O 1
ATOM 559 N N . THR A 1 72 ? 1.990 9.094 -6.801 1.00 94.56 72 THR A N 1
ATOM 560 C CA . THR A 1 72 ? 2.860 10.190 -6.366 1.00 94.56 72 THR A CA 1
ATOM 561 C C . THR A 1 72 ? 3.795 9.699 -5.253 1.00 94.56 72 THR A C 1
ATOM 563 O O . THR A 1 72 ? 3.309 9.351 -4.168 1.00 94.56 72 THR A O 1
ATOM 566 N N . PRO A 1 73 ? 5.126 9.657 -5.466 1.00 95.19 73 PRO A N 1
ATOM 567 C CA . PRO A 1 73 ? 6.057 9.238 -4.426 1.00 95.19 73 PRO A CA 1
ATOM 568 C C . PRO A 1 73 ? 5.964 10.123 -3.178 1.00 95.19 73 PRO A C 1
ATOM 570 O O . PRO A 1 73 ? 5.687 11.317 -3.263 1.00 95.19 73 PRO A O 1
ATOM 573 N N . GLY A 1 74 ? 6.180 9.534 -2.004 1.00 94.19 74 GLY A N 1
ATOM 574 C CA . GLY A 1 74 ? 6.088 10.218 -0.713 1.00 94.19 74 GLY A CA 1
ATOM 575 C C . GLY A 1 74 ? 4.660 10.453 -0.210 1.00 94.19 74 GLY A C 1
ATOM 576 O O . GLY A 1 74 ? 4.495 10.946 0.902 1.00 94.19 74 GLY A O 1
ATOM 577 N N . SER A 1 75 ? 3.636 10.090 -0.986 1.00 90.94 75 SER A N 1
ATOM 578 C CA . SER A 1 75 ? 2.230 10.286 -0.622 1.00 90.94 75 SER A CA 1
ATOM 579 C C . SER A 1 75 ? 1.511 8.971 -0.310 1.00 90.94 75 SER A C 1
ATOM 581 O O . SER A 1 75 ? 1.951 7.886 -0.700 1.00 90.94 75 SER A O 1
ATOM 583 N N . VAL A 1 76 ? 0.378 9.079 0.385 1.00 84.75 76 VAL A N 1
ATOM 584 C CA . VAL A 1 76 ? -0.606 7.999 0.502 1.00 84.75 76 VAL A CA 1
ATOM 585 C C . VAL A 1 76 ? -1.751 8.313 -0.446 1.00 84.75 76 VAL A C 1
ATOM 587 O O . VAL A 1 76 ? -2.262 9.431 -0.444 1.00 84.75 76 VAL A O 1
ATOM 590 N N . GLY A 1 77 ? -2.136 7.331 -1.264 1.00 70.50 77 GLY A N 1
ATOM 591 C CA . GLY A 1 77 ? -3.194 7.502 -2.252 1.00 70.50 77 GLY A CA 1
ATOM 592 C C . GLY A 1 77 ? -4.517 7.910 -1.604 1.00 70.50 77 GLY A C 1
ATOM 593 O O . GLY A 1 77 ? -4.993 7.247 -0.681 1.00 70.50 77 GLY A O 1
ATOM 594 N N . LEU A 1 78 ? -5.111 8.989 -2.109 1.00 56.34 78 LEU A N 1
ATOM 595 C CA . LEU A 1 78 ? -6.508 9.313 -1.856 1.00 56.34 78 LEU A CA 1
ATOM 596 C C . LEU A 1 78 ? -7.360 8.436 -2.774 1.00 56.34 78 LEU A C 1
ATOM 598 O O . LEU A 1 78 ? -7.169 8.432 -3.988 1.00 56.34 78 LEU A O 1
ATOM 602 N N . ILE A 1 79 ? -8.270 7.663 -2.186 1.00 51.03 79 ILE A N 1
ATOM 603 C CA . ILE A 1 79 ? -9.306 6.961 -2.940 1.00 51.03 79 ILE A CA 1
ATOM 604 C C . ILE A 1 79 ? -10.395 8.010 -3.188 1.00 51.03 79 ILE A C 1
ATOM 606 O O . ILE A 1 79 ? -11.207 8.266 -2.301 1.00 51.03 79 ILE A O 1
ATOM 610 N N . SER A 1 80 ? -10.311 8.705 -4.322 1.00 44.03 80 SER A N 1
ATOM 611 C CA . SER A 1 80 ? -11.326 9.655 -4.800 1.00 44.03 80 SER A CA 1
ATOM 612 C C . SER A 1 80 ? -12.391 8.950 -5.622 1.00 44.03 80 SER A C 1
ATOM 614 O O . SER A 1 80 ? -11.975 8.174 -6.513 1.00 44.03 80 SER A O 1
#

Radius of gyration: 14.93 Å; chains: 1; bounding box: 33×26×42 Å

pLDDT: mean 90.91, std 9.74, range [44.03, 97.19]

Organism: NCBI:txid192012

Secondary structure (DSSP, 8-state):
--EEE--EEEE-S--SSS--GGGEEEE-S-EEESSPPTT--------------GGGGGGGS--SS-SSPPP-TTSPPP--

Sequence (80 aa):
MAEVKNKQIILKHYINGSPKESDMLLVTSTSINLNLPEASNAVLLKNLYLSCDPYMRSRMTELVGSYIDSFTPGSVGLIS